Protein AF-A0A9D9BIP0-F1 (afdb_monomer)

Structure (mmCIF, N/CA/C/O backbone):
data_AF-A0A9D9BIP0-F1
#
_entry.id   AF-A0A9D9BIP0-F1
#
loop_
_atom_site.group_PDB
_atom_site.id
_atom_site.type_symbol
_atom_site.label_atom_id
_atom_site.label_alt_id
_atom_site.label_comp_id
_atom_site.label_asym_id
_atom_site.label_entity_id
_atom_site.label_seq_id
_atom_site.pdbx_PDB_ins_code
_atom_site.Cartn_x
_atom_site.Cartn_y
_atom_site.Cartn_z
_atom_site.occupancy
_atom_site.B_iso_or_equiv
_atom_site.auth_seq_id
_atom_site.auth_comp_id
_atom_site.auth_asym_id
_atom_site.auth_atom_id
_atom_site.pdbx_PDB_model_num
ATOM 1 N N . MET A 1 1 ? 38.25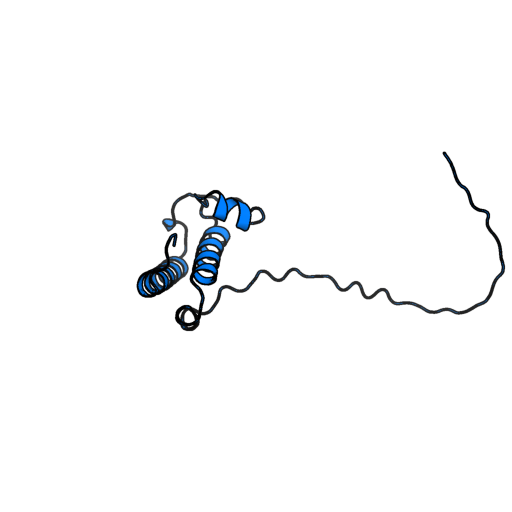7 30.407 21.940 1.00 39.72 1 MET A N 1
ATOM 2 C CA . MET A 1 1 ? 38.048 29.840 23.290 1.00 39.72 1 MET A CA 1
ATOM 3 C C . MET A 1 1 ? 38.533 28.398 23.294 1.00 39.72 1 MET A C 1
ATOM 5 O O . MET A 1 1 ? 37.880 27.534 22.731 1.00 39.72 1 MET A O 1
ATOM 9 N N . LYS A 1 2 ? 39.737 28.171 23.826 1.00 41.09 2 LYS A N 1
ATOM 10 C CA . LYS A 1 2 ? 40.407 26.869 23.930 1.00 41.09 2 LYS A CA 1
ATOM 11 C C . LYS A 1 2 ? 40.454 26.526 25.420 1.00 41.09 2 LYS A C 1
ATOM 13 O O . LYS A 1 2 ? 40.994 27.320 26.183 1.00 41.09 2 LYS A O 1
ATOM 18 N N . ARG A 1 3 ? 39.879 25.401 25.848 1.00 47.38 3 ARG A N 1
ATOM 19 C CA . ARG A 1 3 ? 40.083 24.864 27.204 1.00 47.38 3 ARG A CA 1
ATOM 20 C C . ARG A 1 3 ? 40.767 23.512 27.092 1.00 47.38 3 ARG A C 1
ATOM 22 O O . ARG A 1 3 ? 40.141 22.464 27.062 1.00 47.38 3 ARG A O 1
ATOM 29 N N . THR A 1 4 ? 42.085 23.581 26.988 1.00 54.44 4 THR A N 1
ATOM 30 C CA . THR A 1 4 ? 43.005 22.506 27.345 1.00 54.44 4 THR A CA 1
ATOM 31 C C . THR A 1 4 ? 42.928 22.282 28.853 1.00 54.44 4 THR A C 1
ATOM 33 O O . THR A 1 4 ? 43.338 23.159 29.610 1.00 54.44 4 THR A O 1
ATOM 36 N N . CYS A 1 5 ? 42.448 21.116 29.290 1.00 56.78 5 CYS A N 1
ATOM 37 C CA . CYS A 1 5 ? 42.695 20.628 30.644 1.00 56.78 5 CYS A CA 1
ATOM 38 C C . CYS A 1 5 ? 43.675 19.450 30.569 1.00 56.78 5 CYS A C 1
ATOM 40 O O . CYS A 1 5 ? 43.344 18.344 30.159 1.00 56.78 5 CYS A O 1
ATOM 42 N N . ARG A 1 6 ? 44.925 19.831 30.826 1.00 52.31 6 ARG A N 1
ATOM 43 C CA . ARG A 1 6 ? 46.108 19.121 31.326 1.00 52.31 6 ARG A CA 1
ATOM 44 C C . ARG A 1 6 ? 46.047 17.593 31.521 1.00 52.31 6 ARG A C 1
ATOM 46 O O . ARG A 1 6 ? 45.190 17.050 32.202 1.00 52.31 6 ARG A O 1
ATOM 53 N N . ARG A 1 7 ? 47.089 16.957 30.976 1.00 53.78 7 ARG A N 1
ATOM 54 C CA . ARG A 1 7 ? 47.521 15.565 31.155 1.00 53.78 7 ARG A CA 1
ATOM 55 C C . ARG A 1 7 ? 47.955 15.251 32.597 1.00 53.78 7 ARG A C 1
ATOM 57 O O . ARG A 1 7 ? 48.408 16.147 33.306 1.00 53.78 7 ARG A O 1
ATOM 64 N N . VAL A 1 8 ? 48.027 13.937 32.839 1.00 49.97 8 VAL A N 1
ATOM 65 C CA . VAL A 1 8 ? 48.849 13.176 33.805 1.00 49.97 8 VAL A CA 1
ATOM 66 C C . VAL A 1 8 ? 48.083 12.701 35.038 1.00 49.97 8 VAL A C 1
ATOM 68 O O . VAL A 1 8 ? 47.744 13.509 35.884 1.00 49.97 8 VAL A O 1
ATOM 71 N N . PHE A 1 9 ? 47.879 11.382 35.153 1.00 42.50 9 PHE A N 1
ATOM 72 C CA . PHE A 1 9 ? 48.406 10.575 36.263 1.00 42.50 9 PHE A CA 1
ATOM 73 C C . PHE A 1 9 ? 48.398 9.078 35.889 1.00 42.50 9 PHE A C 1
ATOM 75 O O . PHE A 1 9 ? 47.356 8.488 35.641 1.00 42.50 9 PHE A O 1
ATOM 82 N N . LEU A 1 10 ? 49.624 8.555 35.796 1.00 45.38 10 LEU A N 1
ATOM 83 C CA . LEU A 1 10 ? 50.132 7.219 36.117 1.00 45.38 10 LEU A CA 1
ATOM 84 C C . LEU A 1 10 ? 49.467 5.913 35.636 1.00 45.38 10 LEU A C 1
ATOM 86 O O . LEU A 1 10 ? 48.287 5.635 35.797 1.00 45.38 10 LEU A O 1
ATOM 90 N N . ALA A 1 11 ? 50.375 5.077 35.126 1.00 48.75 11 ALA A N 1
ATOM 91 C CA . ALA A 1 11 ? 50.262 3.680 34.759 1.00 48.75 11 ALA A CA 1
ATOM 92 C C . ALA A 1 11 ? 49.578 2.796 35.815 1.00 48.75 11 ALA A C 1
ATOM 94 O O . ALA A 1 11 ? 49.918 2.830 36.995 1.00 48.75 11 ALA A O 1
ATOM 95 N N . GLY A 1 12 ? 48.698 1.922 35.334 1.00 42.22 12 GLY A N 1
ATOM 96 C CA . GLY A 1 12 ? 48.135 0.800 36.072 1.00 42.22 12 GLY A CA 1
ATOM 97 C C . GLY A 1 12 ? 47.499 -0.161 35.075 1.00 42.22 12 GLY A C 1
ATOM 98 O O . GLY A 1 12 ? 46.502 0.164 34.441 1.00 42.22 12 GLY A O 1
ATOM 99 N N . ILE A 1 13 ? 48.144 -1.304 34.871 1.00 59.00 13 ILE A N 1
ATOM 100 C CA . ILE A 1 13 ? 47.733 -2.380 33.968 1.00 59.00 13 ILE A CA 1
ATOM 101 C C . ILE A 1 13 ? 46.339 -2.885 34.356 1.00 59.00 13 ILE A C 1
ATOM 103 O O . ILE A 1 13 ? 46.154 -3.346 35.475 1.00 59.00 13 ILE A O 1
ATOM 107 N N . LEU A 1 14 ? 45.398 -2.867 33.410 1.00 45.69 14 LEU A N 1
ATOM 108 C CA . LEU A 1 14 ? 44.278 -3.809 33.327 1.00 45.69 14 LEU A CA 1
ATOM 109 C C . LEU A 1 14 ? 43.787 -3.814 31.877 1.00 45.69 14 LEU A C 1
ATOM 111 O O . LEU A 1 14 ? 43.047 -2.940 31.428 1.00 45.69 14 LEU A O 1
ATOM 115 N N . ALA A 1 15 ? 44.275 -4.796 31.121 1.00 55.16 15 ALA A N 1
ATOM 116 C CA . ALA A 1 15 ? 43.761 -5.133 29.807 1.00 55.16 15 ALA A CA 1
ATOM 117 C C . ALA A 1 15 ? 42.324 -5.648 29.962 1.00 55.16 15 ALA A C 1
ATOM 119 O O . ALA A 1 15 ? 42.096 -6.833 30.184 1.00 55.16 15 ALA A O 1
ATOM 120 N N . VAL A 1 16 ? 41.350 -4.747 29.862 1.00 52.47 16 VAL A N 1
ATOM 121 C CA . VAL A 1 16 ? 39.962 -5.108 29.584 1.00 52.47 16 VAL A CA 1
ATOM 122 C C . VAL A 1 16 ? 39.753 -4.813 28.111 1.00 52.47 16 VAL A C 1
ATOM 124 O O . VAL A 1 16 ? 39.494 -3.679 27.712 1.00 52.47 16 VAL A O 1
ATOM 127 N N . SER A 1 17 ? 39.924 -5.838 27.281 1.00 53.06 17 SER A N 1
ATOM 128 C CA . SER A 1 17 ? 39.423 -5.843 25.913 1.00 53.06 17 SER A CA 1
ATOM 129 C C . SER A 1 17 ? 37.897 -5.780 25.975 1.00 53.06 17 SER A C 1
ATOM 131 O O . SER A 1 17 ? 37.197 -6.786 25.904 1.00 53.06 17 SER A O 1
ATOM 133 N N . ALA A 1 18 ? 37.369 -4.567 26.137 1.00 51.97 18 ALA A N 1
ATOM 134 C CA . ALA A 1 18 ? 35.979 -4.264 25.863 1.00 51.97 18 ALA A CA 1
ATOM 135 C C . ALA A 1 18 ? 35.788 -4.443 24.355 1.00 51.97 18 ALA A C 1
ATOM 137 O O . ALA A 1 18 ? 36.000 -3.522 23.566 1.00 51.97 18 ALA A O 1
ATOM 138 N N . GLY A 1 19 ? 35.466 -5.672 23.950 1.00 50.59 19 GLY A N 1
ATOM 139 C CA . GLY A 1 19 ? 34.983 -5.960 22.614 1.00 50.59 19 GLY A CA 1
ATOM 140 C C . GLY A 1 1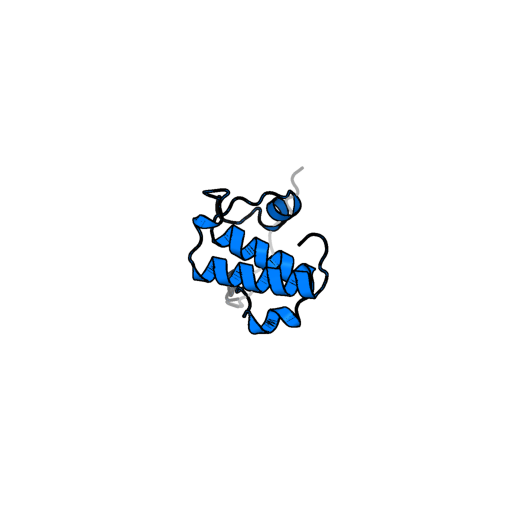9 ? 33.759 -5.090 22.376 1.00 50.59 19 GLY A C 1
ATOM 141 O O . GLY A 1 19 ? 32.687 -5.360 22.914 1.00 50.59 19 GLY A O 1
ATOM 142 N N . LEU A 1 20 ? 33.934 -4.013 21.610 1.00 54.28 20 LEU A N 1
ATOM 143 C CA . LEU A 1 20 ? 32.829 -3.253 21.051 1.00 54.28 20 LEU A CA 1
ATOM 144 C C . LEU A 1 20 ? 32.078 -4.216 20.130 1.00 54.28 20 LEU A C 1
ATOM 146 O O . LEU A 1 20 ? 32.453 -4.418 18.975 1.00 54.28 20 LEU A O 1
ATOM 150 N N . VAL A 1 21 ? 31.031 -4.848 20.651 1.00 57.72 21 VAL A N 1
ATOM 151 C CA . VAL A 1 21 ? 30.064 -5.553 19.821 1.00 57.72 21 VAL A CA 1
ATOM 152 C C . VAL A 1 21 ? 29.322 -4.455 19.072 1.00 57.72 21 VAL A C 1
ATOM 154 O O . VAL A 1 21 ? 28.416 -3.814 19.605 1.00 57.72 21 VAL A O 1
ATOM 157 N N . ALA A 1 22 ? 29.769 -4.161 17.853 1.00 54.97 22 ALA A N 1
ATOM 158 C CA . ALA A 1 22 ? 29.017 -3.343 16.923 1.00 54.97 22 ALA A CA 1
ATOM 159 C C . ALA A 1 22 ? 27.728 -4.110 16.603 1.00 54.97 22 ALA A C 1
ATOM 161 O O . ALA A 1 22 ? 27.684 -4.923 15.683 1.00 54.97 22 ALA A O 1
ATOM 162 N N . ALA A 1 23 ? 26.684 -3.895 17.406 1.00 56.81 23 ALA A N 1
ATOM 163 C CA . ALA A 1 23 ? 25.332 -4.311 17.085 1.00 56.81 23 ALA A CA 1
ATOM 164 C C . ALA A 1 23 ? 24.903 -3.506 15.853 1.00 56.81 23 ALA A C 1
ATOM 166 O O . ALA A 1 23 ? 24.353 -2.406 15.955 1.00 56.81 23 ALA A O 1
ATOM 167 N N . GLY A 1 24 ? 25.246 -4.021 14.672 1.00 52.53 24 GLY A N 1
ATOM 168 C CA . GLY A 1 24 ? 24.759 -3.511 13.406 1.00 52.53 24 GLY A CA 1
ATOM 169 C C . GLY A 1 24 ? 23.240 -3.551 13.451 1.00 52.53 24 GLY A C 1
ATOM 170 O O . GLY A 1 24 ? 22.642 -4.622 13.428 1.00 52.53 24 GLY A O 1
ATOM 171 N N . HIS A 1 25 ? 22.616 -2.382 13.562 1.00 52.44 25 HIS A N 1
ATOM 172 C CA . HIS A 1 25 ? 21.176 -2.248 13.421 1.00 52.44 25 HIS A CA 1
ATOM 173 C C . HIS A 1 25 ? 20.871 -2.431 11.937 1.00 52.44 25 HIS A C 1
ATOM 175 O O . HIS A 1 25 ? 20.803 -1.464 11.176 1.00 52.44 25 HIS A O 1
ATOM 181 N N . THR A 1 26 ? 20.743 -3.680 11.494 1.00 53.47 26 THR A N 1
ATOM 182 C CA . THR A 1 26 ? 20.110 -3.963 10.214 1.00 53.47 26 THR A CA 1
ATOM 183 C C . THR A 1 26 ? 18.656 -3.536 10.366 1.00 53.47 26 THR A C 1
ATOM 185 O O . THR A 1 26 ? 17.852 -4.185 11.031 1.00 53.47 26 THR A O 1
ATOM 188 N N . ALA A 1 27 ? 18.323 -2.369 9.817 1.00 55.78 27 ALA A N 1
ATOM 189 C CA . ALA A 1 27 ? 16.943 -1.931 9.698 1.00 55.78 27 ALA A CA 1
ATOM 190 C C . ALA A 1 27 ? 16.232 -2.916 8.761 1.00 55.78 27 ALA A C 1
ATOM 192 O O . ALA A 1 27 ? 16.254 -2.758 7.541 1.00 55.78 27 ALA A O 1
ATOM 193 N N . ALA A 1 28 ? 15.669 -3.981 9.331 1.00 60.03 28 ALA A N 1
ATOM 194 C CA . ALA A 1 28 ? 14.853 -4.927 8.599 1.00 60.03 28 ALA A CA 1
ATOM 195 C C . ALA A 1 28 ? 13.669 -4.160 8.006 1.00 60.03 28 ALA A C 1
ATOM 197 O O . ALA A 1 28 ? 12.939 -3.465 8.719 1.00 60.03 28 ALA A O 1
ATOM 198 N N . LYS A 1 29 ? 13.498 -4.252 6.686 1.00 61.78 29 LYS A N 1
ATOM 199 C CA . LYS A 1 29 ? 12.319 -3.702 6.021 1.00 61.78 29 LYS A CA 1
ATOM 200 C C . LYS A 1 29 ? 11.089 -4.399 6.621 1.00 61.78 29 LYS A C 1
ATOM 202 O O . LYS A 1 29 ? 11.104 -5.630 6.705 1.00 61.78 29 LYS A O 1
ATOM 207 N N . PRO A 1 30 ? 10.063 -3.663 7.085 1.00 65.44 30 PRO A N 1
ATOM 208 C CA . PRO A 1 30 ? 8.893 -4.291 7.684 1.00 65.44 30 PRO A CA 1
ATOM 209 C C . PRO A 1 30 ? 8.263 -5.246 6.669 1.00 65.44 30 PRO A C 1
ATOM 211 O O . PRO A 1 30 ? 8.021 -4.868 5.523 1.00 65.44 30 PRO A O 1
ATOM 214 N N . ALA A 1 31 ? 8.040 -6.494 7.075 1.00 80.19 31 ALA A N 1
ATOM 215 C CA . ALA A 1 31 ? 7.437 -7.496 6.209 1.00 80.19 31 ALA A CA 1
ATOM 216 C C . ALA A 1 31 ? 6.002 -7.090 5.833 1.00 80.19 31 ALA A C 1
ATOM 218 O O . ALA A 1 31 ? 5.247 -6.605 6.679 1.00 80.19 31 ALA A O 1
ATOM 219 N N . ILE A 1 32 ? 5.626 -7.319 4.571 1.00 86.50 32 ILE A N 1
ATOM 220 C CA . ILE A 1 32 ? 4.242 -7.163 4.113 1.00 86.50 32 ILE A CA 1
ATOM 221 C C . ILE A 1 32 ? 3.379 -8.228 4.825 1.00 86.50 32 ILE A C 1
ATOM 223 O O . ILE A 1 32 ? 3.717 -9.412 4.750 1.00 86.50 32 ILE A O 1
ATOM 227 N N . PRO A 1 33 ? 2.300 -7.852 5.539 1.00 90.38 33 PRO A N 1
ATOM 228 C CA . PRO A 1 33 ? 1.470 -8.802 6.285 1.00 90.38 33 PRO A CA 1
ATOM 229 C C . PRO A 1 33 ? 0.733 -9.829 5.410 1.00 90.38 33 PRO A C 1
ATOM 231 O O . PRO A 1 33 ? 0.436 -9.578 4.249 1.00 90.38 33 PRO A O 1
ATOM 234 N N . ASP A 1 34 ? 0.362 -10.971 5.995 1.00 93.25 34 ASP A N 1
ATOM 235 C CA . ASP A 1 34 ? -0.512 -11.968 5.354 1.00 93.25 34 ASP A CA 1
ATOM 236 C C . ASP A 1 34 ? -1.942 -11.405 5.155 1.00 93.25 34 ASP A C 1
ATOM 238 O O . ASP A 1 34 ? -2.521 -10.896 6.127 1.00 93.25 34 ASP A O 1
ATOM 242 N N . PRO A 1 35 ? -2.552 -11.531 3.954 1.00 92.88 35 PRO A N 1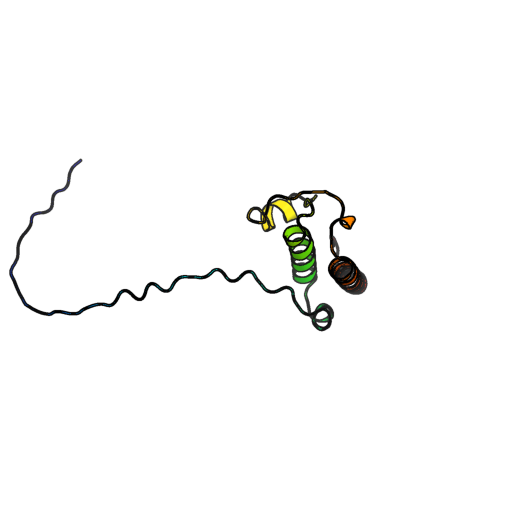
ATOM 243 C CA . PRO A 1 35 ? -3.946 -11.160 3.705 1.00 92.88 35 PRO A CA 1
ATOM 244 C C . PRO A 1 35 ? -4.966 -11.715 4.704 1.00 92.88 35 PRO A C 1
ATOM 246 O O . PRO A 1 35 ? -5.968 -11.052 4.977 1.00 92.88 35 PRO A O 1
ATOM 249 N N . ALA A 1 36 ? -4.720 -12.891 5.290 1.00 94.88 36 ALA A N 1
ATOM 250 C CA . ALA A 1 36 ? -5.589 -13.477 6.311 1.00 94.88 36 ALA A CA 1
ATOM 251 C C . ALA A 1 36 ? -5.738 -12.582 7.557 1.00 94.88 36 ALA A C 1
ATOM 253 O O . ALA A 1 36 ? -6.727 -12.677 8.284 1.00 94.88 36 ALA A O 1
ATOM 254 N N . ARG A 1 37 ? -4.783 -11.675 7.805 1.00 94.56 37 ARG A N 1
ATOM 255 C CA . ARG A 1 37 ? -4.782 -10.785 8.974 1.00 94.56 37 ARG A CA 1
ATOM 256 C C . ARG A 1 37 ? -5.522 -9.471 8.754 1.00 94.56 37 ARG A C 1
ATOM 258 O O . ARG A 1 37 ? -5.775 -8.773 9.734 1.00 94.56 37 ARG A O 1
ATOM 265 N N . PHE A 1 38 ? -5.912 -9.126 7.522 1.00 95.62 38 PHE A N 1
ATOM 266 C CA . PHE A 1 38 ? -6.519 -7.821 7.226 1.00 95.62 38 PHE A CA 1
ATOM 267 C C . PHE A 1 38 ? -7.765 -7.526 8.069 1.00 95.62 38 PHE A C 1
ATOM 269 O O . PHE A 1 38 ? -7.977 -6.381 8.469 1.00 95.62 38 PHE A O 1
ATOM 276 N N . GLY A 1 39 ? -8.566 -8.546 8.394 1.00 93.88 39 GLY A N 1
ATOM 277 C CA . GLY A 1 39 ? -9.757 -8.390 9.234 1.00 93.88 39 GLY A CA 1
ATOM 278 C C . GLY A 1 39 ? -9.460 -7.800 10.618 1.00 93.88 39 GLY A C 1
ATOM 279 O O . GLY A 1 39 ? -10.214 -6.952 11.102 1.00 93.88 39 GLY A O 1
ATOM 280 N N . ALA A 1 40 ? -8.322 -8.168 11.212 1.00 95.75 40 ALA A N 1
ATOM 281 C CA . ALA A 1 40 ? -7.893 -7.707 12.531 1.00 95.75 40 ALA A CA 1
ATOM 282 C C . ALA A 1 40 ? -7.182 -6.341 12.504 1.00 95.75 40 ALA A C 1
ATOM 284 O O . ALA A 1 40 ? -7.025 -5.708 13.545 1.00 95.75 40 ALA A O 1
ATOM 285 N N . MET A 1 41 ? -6.763 -5.859 11.330 1.00 96.56 41 MET A N 1
ATOM 286 C CA . MET A 1 41 ? -5.991 -4.620 11.210 1.00 96.56 41 MET A CA 1
ATOM 287 C C . MET A 1 41 ? -6.872 -3.378 11.350 1.00 96.56 41 MET A C 1
ATOM 289 O O . MET A 1 41 ? -8.021 -3.351 10.905 1.00 96.56 41 MET A O 1
ATOM 293 N N . THR A 1 42 ? -6.335 -2.315 11.940 1.00 96.50 42 THR A N 1
ATOM 294 C CA . THR A 1 42 ?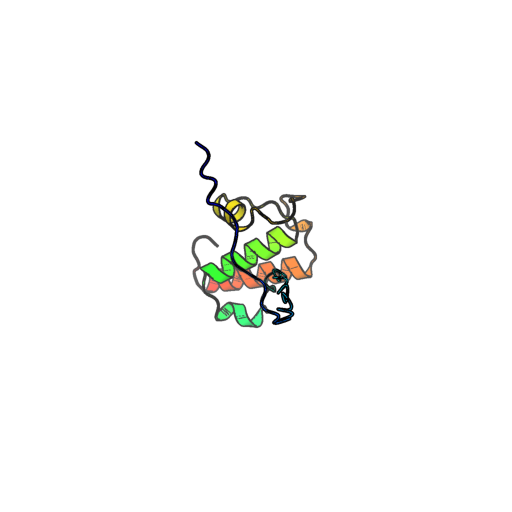 -7.001 -1.007 11.972 1.00 96.50 42 THR A CA 1
ATOM 295 C C . THR A 1 42 ? -6.997 -0.367 10.582 1.00 96.50 42 THR A C 1
ATOM 297 O O . THR A 1 42 ? -6.157 -0.688 9.741 1.00 96.50 42 THR A O 1
ATOM 300 N N . CYS A 1 43 ? -7.894 0.593 10.337 1.00 96.94 43 CYS A N 1
ATOM 301 C CA . CYS A 1 43 ? -7.900 1.351 9.079 1.00 96.94 43 CYS A CA 1
ATOM 302 C C . CYS A 1 43 ? -6.543 2.000 8.781 1.00 96.94 43 CYS A C 1
ATOM 304 O O . CYS A 1 43 ? -6.080 1.993 7.644 1.00 96.94 43 CYS A O 1
ATOM 306 N N . GLN A 1 44 ? -5.868 2.491 9.822 1.00 95.31 44 GLN A N 1
ATOM 307 C CA . GLN A 1 44 ? -4.538 3.074 9.707 1.00 95.31 44 GLN A CA 1
ATOM 308 C C . GLN A 1 44 ? -3.489 2.063 9.239 1.00 95.31 44 GLN A C 1
ATOM 310 O O . GLN A 1 44 ? -2.637 2.387 8.413 1.00 95.31 44 GLN A O 1
ATOM 315 N N . GLN A 1 45 ? -3.542 0.849 9.783 1.00 95.69 45 GLN A N 1
ATOM 316 C CA . GLN A 1 45 ? -2.620 -0.219 9.423 1.00 95.69 45 GLN A CA 1
ATOM 317 C C . GLN A 1 45 ? -2.868 -0.701 7.995 1.00 95.69 45 GLN A C 1
ATOM 319 O O . GLN A 1 45 ? -1.913 -0.844 7.240 1.00 95.69 45 GLN A O 1
ATOM 324 N N . LEU A 1 46 ? -4.133 -0.886 7.603 1.00 96.81 46 LEU A N 1
ATOM 325 C CA . LEU A 1 46 ? -4.479 -1.223 6.223 1.00 96.81 46 LEU A CA 1
ATOM 326 C C . LEU A 1 46 ? -3.942 -0.151 5.261 1.00 96.81 46 LEU A C 1
ATOM 328 O O . LEU A 1 46 ? -3.319 -0.492 4.259 1.00 96.81 46 LEU A O 1
ATOM 332 N N . TRP A 1 47 ? -4.128 1.136 5.587 1.00 96.56 47 TRP A N 1
ATOM 333 C CA . TRP A 1 47 ? -3.683 2.237 4.727 1.00 96.56 47 TRP A CA 1
ATOM 334 C C . TRP A 1 47 ? -2.166 2.198 4.563 1.00 96.56 47 TRP A C 1
ATOM 336 O O . TRP A 1 47 ? -1.649 2.276 3.453 1.00 96.56 47 TRP A O 1
ATOM 346 N N . TYR A 1 48 ? -1.439 2.007 5.667 1.00 95.50 48 TYR A N 1
ATOM 347 C CA . TYR A 1 48 ? 0.017 1.931 5.629 1.00 95.50 48 TYR A CA 1
ATOM 348 C C . TYR A 1 48 ? 0.505 0.767 4.759 1.00 95.50 48 TYR A C 1
ATOM 350 O O . TYR A 1 48 ? 1.421 0.952 3.963 1.00 95.50 48 TYR A O 1
ATOM 358 N N . VAL A 1 49 ? -0.124 -0.407 4.872 1.00 96.38 49 VAL A N 1
ATOM 359 C CA . VAL A 1 49 ? 0.237 -1.584 4.070 1.00 96.38 49 VAL A CA 1
ATOM 360 C C . VAL A 1 49 ? -0.007 -1.344 2.583 1.00 96.38 49 VAL A C 1
ATOM 362 O O . VAL A 1 49 ? 0.853 -1.689 1.779 1.00 96.38 49 VAL A O 1
ATOM 365 N N . GLU A 1 50 ? -1.127 -0.730 2.196 1.00 96.81 50 GLU A N 1
ATOM 366 C CA . GLU A 1 50 ? -1.350 -0.357 0.794 1.00 96.81 50 GLU A CA 1
ATOM 367 C C . GLU A 1 50 ? -0.234 0.556 0.281 1.00 96.81 50 GLU A C 1
ATOM 369 O O . GLU A 1 50 ? 0.387 0.261 -0.741 1.00 96.81 50 GLU A O 1
ATOM 374 N N . GLN A 1 51 ? 0.057 1.640 1.004 1.00 97.12 51 GLN A N 1
ATOM 375 C CA . GLN A 1 51 ? 1.087 2.587 0.585 1.00 97.12 51 GLN A CA 1
ATOM 376 C C . GLN A 1 51 ? 2.477 1.939 0.538 1.00 97.12 51 GLN A C 1
ATOM 378 O O . GLN A 1 51 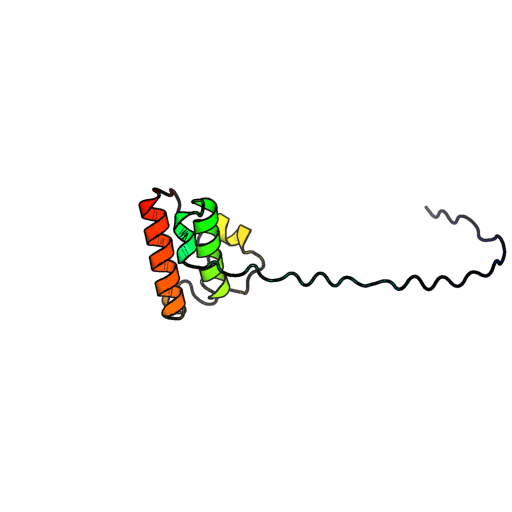? 3.276 2.275 -0.335 1.00 97.12 51 GLN A O 1
ATOM 383 N N . GLN A 1 52 ? 2.753 0.977 1.422 1.00 96.25 52 GLN A N 1
ATOM 384 C CA . GLN A 1 52 ? 3.988 0.205 1.398 1.00 96.25 52 GLN A CA 1
ATOM 385 C C . GLN A 1 52 ? 4.091 -0.658 0.134 1.00 96.25 52 GLN A C 1
ATOM 387 O O . GLN A 1 52 ? 5.120 -0.612 -0.532 1.00 96.25 52 GLN A O 1
ATOM 392 N N . VAL A 1 53 ? 3.035 -1.393 -0.237 1.00 96.88 53 VAL A N 1
ATOM 393 C CA . VAL A 1 53 ? 3.029 -2.213 -1.465 1.00 96.88 53 VAL A CA 1
ATOM 394 C C . VAL A 1 53 ? 3.226 -1.343 -2.708 1.00 96.88 53 VAL A C 1
ATOM 396 O O . VAL A 1 53 ? 4.000 -1.703 -3.593 1.00 96.88 53 VAL A O 1
ATOM 399 N N . LEU A 1 54 ? 2.571 -0.180 -2.764 1.00 97.31 54 LEU A N 1
ATOM 400 C CA . LEU A 1 54 ? 2.739 0.775 -3.861 1.00 97.31 54 LEU A CA 1
ATOM 401 C C . LEU A 1 54 ? 4.173 1.319 -3.927 1.00 97.31 54 LEU A C 1
ATOM 403 O O . LEU A 1 54 ? 4.772 1.343 -5.003 1.00 97.31 54 LEU A O 1
ATOM 407 N N . ALA A 1 55 ? 4.743 1.714 -2.787 1.00 96.88 55 ALA A N 1
ATOM 408 C CA . ALA A 1 55 ? 6.102 2.241 -2.714 1.00 96.88 55 ALA A CA 1
ATOM 409 C C . ALA A 1 55 ? 7.155 1.184 -3.089 1.00 96.88 55 ALA A C 1
ATOM 411 O O . ALA A 1 55 ? 8.083 1.479 -3.840 1.00 96.88 55 ALA A O 1
ATOM 412 N N . ASP A 1 56 ? 6.987 -0.049 -2.609 1.00 95.44 56 ASP A N 1
ATOM 413 C CA . ASP A 1 56 ? 7.878 -1.176 -2.900 1.00 95.44 56 ASP A CA 1
ATOM 414 C C . ASP A 1 56 ? 7.796 -1.591 -4.371 1.00 95.44 56 ASP A C 1
ATOM 416 O O . ASP A 1 56 ? 8.807 -1.928 -4.981 1.00 95.44 56 ASP A O 1
ATOM 420 N N . GLY A 1 57 ? 6.611 -1.480 -4.972 1.00 96.25 57 GLY A N 1
ATOM 421 C CA . GLY A 1 57 ? 6.399 -1.662 -6.403 1.00 96.25 57 GLY A CA 1
ATOM 422 C C . GLY A 1 57 ? 6.759 -0.451 -7.268 1.00 96.25 57 GLY A C 1
ATOM 423 O O . GLY A 1 57 ? 6.471 -0.453 -8.462 1.00 96.25 57 GLY A O 1
ATOM 424 N N . ARG A 1 58 ? 7.380 0.586 -6.686 1.00 97.25 58 ARG A N 1
ATOM 425 C CA . ARG A 1 58 ? 7.829 1.814 -7.364 1.00 97.25 58 ARG A CA 1
ATOM 426 C C . ARG A 1 58 ? 6.701 2.602 -8.049 1.00 97.25 58 ARG A C 1
ATOM 428 O O . ARG A 1 58 ? 6.957 3.339 -9.008 1.00 97.25 58 ARG A O 1
ATOM 435 N N . VAL A 1 59 ? 5.476 2.509 -7.526 1.00 98.12 59 VAL A N 1
ATOM 436 C CA . VAL A 1 59 ? 4.336 3.347 -7.927 1.00 98.12 59 VAL A CA 1
ATOM 437 C C . VAL A 1 59 ? 4.453 4.725 -7.271 1.00 98.12 59 VAL A C 1
ATOM 439 O O . VAL A 1 59 ? 4.751 4.849 -6.082 1.00 98.12 59 VAL A O 1
ATOM 442 N N . CYS A 1 60 ? 4.234 5.791 -8.039 1.00 97.56 60 CYS A N 1
ATOM 443 C CA . CYS A 1 60 ? 4.322 7.156 -7.529 1.00 97.56 60 CYS A CA 1
ATOM 444 C C . CYS A 1 60 ? 3.141 7.487 -6.602 1.00 97.56 60 CYS A C 1
ATOM 446 O O . CYS A 1 60 ? 1.997 7.584 -7.043 1.00 97.56 60 CYS A O 1
ATOM 448 N N . LEU A 1 61 ? 3.432 7.711 -5.317 1.00 96.75 61 LEU A N 1
ATOM 449 C CA . LEU A 1 61 ? 2.429 8.034 -4.298 1.00 96.75 61 LEU A CA 1
ATOM 450 C C . LEU A 1 61 ? 1.843 9.444 -4.506 1.00 96.75 61 LEU A C 1
ATOM 452 O O . LEU A 1 61 ? 2.561 10.451 -4.532 1.00 96.75 61 LEU A O 1
ATOM 456 N N . THR A 1 62 ? 0.517 9.526 -4.613 1.00 93.38 62 THR A N 1
ATOM 457 C CA . THR A 1 62 ? -0.204 10.741 -5.037 1.00 93.38 62 THR A CA 1
ATOM 458 C C . THR A 1 62 ? -0.536 11.705 -3.902 1.00 93.38 62 THR A C 1
ATOM 460 O O . THR A 1 62 ? -0.666 12.907 -4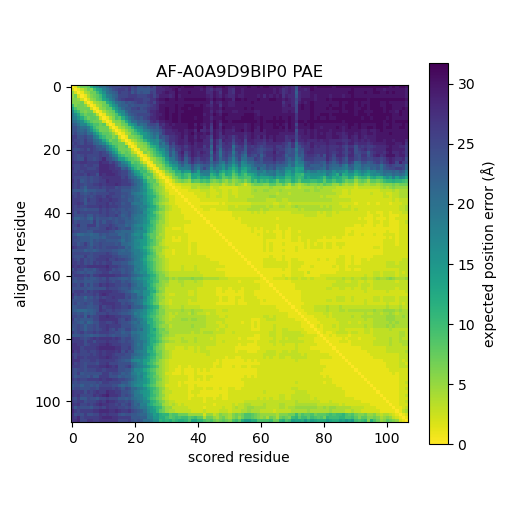.144 1.00 93.38 62 THR A O 1
ATOM 463 N N . THR A 1 63 ? -0.604 11.236 -2.655 1.00 95.19 63 THR A N 1
ATOM 464 C CA . THR A 1 63 ? -0.937 12.083 -1.499 1.00 95.19 63 THR A CA 1
ATOM 465 C C . THR A 1 63 ? 0.313 12.566 -0.762 1.00 95.19 63 THR A C 1
ATOM 4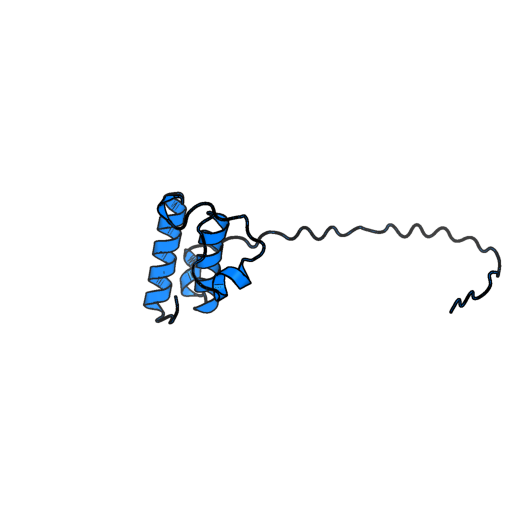67 O O . THR A 1 63 ? 1.292 11.833 -0.618 1.00 95.19 63 THR A O 1
ATOM 470 N N . GLU A 1 64 ? 0.270 13.790 -0.226 1.00 96.19 64 GLU A N 1
ATOM 471 C CA . GLU A 1 64 ? 1.338 14.337 0.633 1.00 96.19 64 GLU A CA 1
ATOM 472 C C . GLU A 1 64 ? 1.621 13.438 1.839 1.00 96.19 64 GLU A C 1
ATOM 474 O O . GLU A 1 64 ? 2.770 13.212 2.219 1.00 96.19 64 GLU A O 1
ATOM 479 N N . ARG A 1 65 ? 0.561 12.874 2.418 1.00 95.00 65 ARG A N 1
ATOM 480 C CA . ARG A 1 65 ? 0.643 11.942 3.539 1.00 95.00 65 ARG A CA 1
ATOM 481 C C . ARG A 1 65 ? 1.485 10.713 3.190 1.00 95.00 65 ARG A C 1
ATOM 483 O O . ARG A 1 65 ? 2.395 10.366 3.942 1.00 95.00 65 ARG A O 1
ATOM 490 N N . ALA A 1 66 ? 1.198 10.079 2.054 1.00 96.12 66 ALA A N 1
ATOM 491 C CA . ALA A 1 66 ? 1.917 8.901 1.587 1.00 96.12 66 ALA A CA 1
ATOM 492 C C . ALA A 1 66 ? 3.367 9.242 1.211 1.00 96.12 66 ALA A C 1
ATOM 494 O O . ALA A 1 66 ? 4.293 8.579 1.677 1.00 96.12 66 ALA A O 1
ATOM 495 N N . ARG A 1 67 ? 3.587 10.347 0.481 1.00 96.38 67 ARG A N 1
ATOM 496 C CA . ARG A 1 67 ? 4.936 10.844 0.158 1.00 96.38 67 ARG A CA 1
ATOM 497 C C . ARG A 1 67 ? 5.789 11.073 1.403 1.00 96.38 67 ARG A C 1
ATOM 499 O O . ARG A 1 67 ? 6.956 10.697 1.423 1.00 96.38 67 ARG A O 1
ATOM 506 N N . ARG A 1 68 ? 5.218 11.658 2.460 1.00 96.12 68 ARG A N 1
ATOM 507 C CA . ARG A 1 68 ? 5.925 11.895 3.730 1.00 96.12 68 ARG A CA 1
ATOM 508 C C . ARG A 1 68 ? 6.231 10.597 4.471 1.00 96.12 68 ARG A C 1
ATOM 510 O O . ARG A 1 68 ? 7.350 10.445 4.964 1.00 96.12 68 ARG A O 1
ATOM 517 N N . ALA A 1 69 ? 5.268 9.676 4.535 1.00 94.88 69 ALA A N 1
ATOM 518 C CA . ALA A 1 69 ? 5.430 8.386 5.207 1.00 94.88 69 ALA A CA 1
ATOM 519 C C . ALA A 1 69 ? 6.502 7.506 4.539 1.00 94.88 69 ALA A C 1
ATOM 521 O O . ALA A 1 69 ? 7.271 6.846 5.234 1.00 94.88 69 ALA A O 1
ATOM 522 N N . PHE A 1 70 ? 6.605 7.564 3.210 1.00 95.56 70 PHE A N 1
ATOM 523 C CA . PHE A 1 70 ? 7.496 6.727 2.402 1.00 95.56 70 PHE A CA 1
ATOM 524 C C . PHE A 1 70 ? 8.599 7.532 1.701 1.00 95.56 70 PHE A C 1
ATOM 526 O O . PHE A 1 70 ? 9.128 7.127 0.672 1.00 95.56 70 PHE A O 1
ATOM 533 N N . LYS A 1 71 ? 9.011 8.665 2.286 1.00 94.69 71 LYS A N 1
ATOM 534 C CA . LYS A 1 71 ? 10.026 9.567 1.705 1.00 94.69 71 LYS A CA 1
ATOM 535 C C . LYS A 1 71 ? 11.388 8.911 1.432 1.00 94.69 71 LYS A C 1
ATOM 537 O O . LYS A 1 71 ? 12.194 9.467 0.697 1.00 94.69 71 LYS A O 1
ATOM 542 N N . ARG A 1 72 ? 11.675 7.790 2.104 1.00 93.00 72 ARG A N 1
ATOM 543 C CA . ARG A 1 72 ? 12.928 7.021 1.997 1.00 93.00 72 ARG A CA 1
ATOM 544 C C . ARG A 1 72 ? 12.802 5.786 1.100 1.00 93.00 72 ARG A C 1
ATOM 546 O O . ARG A 1 72 ? 13.771 5.044 0.985 1.00 93.00 72 ARG A O 1
ATOM 553 N N . SER A 1 73 ? 11.629 5.538 0.522 1.00 93.00 73 SER A N 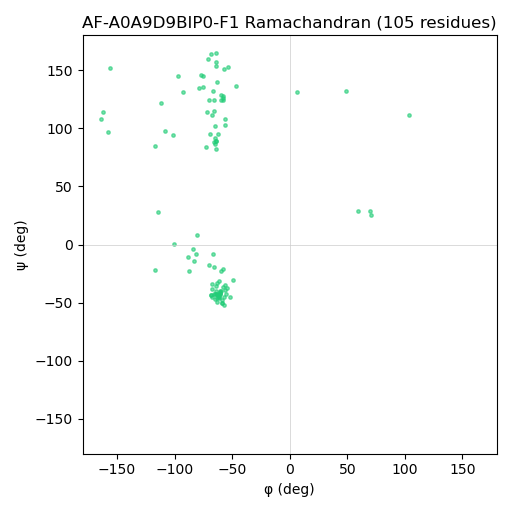1
ATOM 554 C CA . SER A 1 73 ? 11.443 4.446 -0.429 1.00 93.00 73 SER A CA 1
ATOM 555 C C . SER A 1 73 ? 12.193 4.727 -1.727 1.00 93.00 73 SER A C 1
ATOM 557 O O . SER A 1 73 ? 12.603 5.858 -2.004 1.00 93.00 73 SER A O 1
ATOM 559 N N . GLU A 1 74 ? 12.379 3.685 -2.531 1.00 93.81 74 GLU A N 1
ATOM 560 C CA . GLU A 1 74 ? 13.000 3.826 -3.841 1.00 93.81 74 GLU A CA 1
ATOM 561 C C . GLU A 1 74 ? 12.247 4.831 -4.719 1.00 93.81 74 GLU A C 1
ATOM 563 O O . GLU A 1 74 ? 11.032 5.015 -4.610 1.00 93.81 74 GLU A O 1
ATOM 568 N N . ARG A 1 75 ? 12.982 5.476 -5.631 1.00 95.50 75 ARG A N 1
ATOM 569 C CA . ARG A 1 75 ? 12.393 6.421 -6.581 1.00 95.50 75 ARG A CA 1
ATOM 570 C C . ARG A 1 75 ? 11.309 5.718 -7.396 1.00 95.50 75 ARG A C 1
ATOM 572 O O . ARG A 1 75 ? 11.592 4.699 -8.029 1.00 95.50 75 ARG A O 1
ATOM 579 N N . CYS A 1 76 ? 10.103 6.276 -7.422 1.00 97.06 76 CYS A N 1
ATOM 580 C CA . CYS A 1 76 ? 9.027 5.734 -8.244 1.00 97.06 76 CYS A CA 1
ATOM 581 C C . CYS A 1 76 ? 9.353 5.830 -9.745 1.00 97.06 76 CYS A C 1
ATOM 583 O O . CYS A 1 76 ? 10.129 6.693 -10.164 1.00 97.06 76 CYS A O 1
ATOM 585 N N . ILE A 1 77 ? 8.768 4.935 -10.542 1.00 96.75 77 ILE A N 1
ATOM 586 C CA . ILE A 1 77 ? 8.999 4.842 -11.994 1.00 96.75 77 ILE A CA 1
ATOM 587 C C . ILE A 1 77 ? 7.736 5.103 -12.820 1.00 96.75 77 ILE A C 1
ATOM 589 O O . ILE A 1 77 ? 7.840 5.467 -13.985 1.00 96.75 77 ILE A O 1
ATOM 593 N N . SER A 1 78 ? 6.547 4.932 -12.238 1.00 97.00 78 SER A N 1
ATOM 594 C CA . SER A 1 78 ? 5.270 5.169 -12.918 1.00 97.00 78 SER A CA 1
ATOM 595 C C . SER A 1 78 ? 4.166 5.465 -11.905 1.00 97.00 78 SER A C 1
ATOM 597 O O . SER A 1 78 ? 4.221 5.015 -10.764 1.00 97.00 78 SER A O 1
ATOM 599 N N . SER A 1 79 ? 3.156 6.235 -12.305 1.00 95.81 79 SER A N 1
ATOM 600 C CA . SER A 1 79 ? 1.936 6.469 -11.520 1.00 95.81 79 SER A CA 1
ATOM 601 C C . SER A 1 79 ? 0.914 5.334 -11.644 1.00 95.81 79 SER A C 1
ATOM 603 O O . SER A 1 79 ? -0.085 5.334 -10.931 1.00 95.81 79 SER A O 1
ATOM 605 N N . SER A 1 80 ? 1.144 4.378 -12.547 1.00 96.62 80 SER A N 1
ATOM 606 C CA . SER A 1 80 ? 0.217 3.284 -12.821 1.00 96.62 80 SER A CA 1
ATOM 607 C C . SER A 1 80 ? 0.535 2.048 -11.988 1.00 96.62 80 SER A C 1
ATOM 609 O O . SER A 1 80 ? 1.657 1.547 -12.015 1.00 96.62 80 SER A O 1
ATOM 611 N N . GLU A 1 81 ? -0.484 1.480 -11.342 1.00 96.25 81 GLU A N 1
ATOM 612 C CA . GLU A 1 81 ? -0.403 0.167 -10.686 1.00 96.25 81 GLU A CA 1
ATOM 613 C C . GLU A 1 81 ? -0.216 -0.990 -11.683 1.00 96.25 81 GLU A C 1
ATOM 615 O O . GLU A 1 81 ? 0.056 -2.113 -11.271 1.00 96.25 81 GLU A O 1
ATOM 620 N N . ALA A 1 82 ? -0.318 -0.752 -12.997 1.00 96.88 82 ALA A N 1
ATOM 621 C CA . ALA A 1 82 ? -0.081 -1.779 -14.013 1.00 96.88 82 ALA A CA 1
ATOM 622 C C . ALA A 1 82 ? 1.376 -2.275 -14.055 1.00 96.88 82 ALA A C 1
ATOM 624 O O . ALA A 1 82 ? 1.623 -3.360 -14.571 1.00 96.88 82 ALA A O 1
ATOM 625 N N . ILE A 1 83 ? 2.325 -1.511 -13.497 1.00 96.81 83 ILE A N 1
ATOM 626 C CA . ILE A 1 83 ? 3.723 -1.947 -13.346 1.00 96.81 83 ILE A CA 1
ATOM 627 C C . ILE A 1 83 ? 3.883 -3.050 -12.293 1.00 96.81 83 ILE A C 1
ATOM 629 O O . ILE A 1 83 ? 4.919 -3.709 -12.240 1.00 96.81 83 ILE A O 1
ATOM 633 N N . LEU A 1 84 ? 2.884 -3.221 -11.423 1.00 97.12 84 LEU A N 1
ATOM 634 C CA . LEU A 1 84 ? 2.921 -4.202 -10.353 1.00 97.12 84 LEU A CA 1
ATOM 635 C C . LEU A 1 84 ? 2.684 -5.617 -10.903 1.00 97.12 84 LEU A C 1
ATOM 637 O O . LEU A 1 84 ? 1.829 -5.810 -11.778 1.00 97.12 84 LEU A O 1
ATOM 641 N N . PRO A 1 85 ? 3.339 -6.640 -10.328 1.00 96.81 85 PRO A N 1
ATOM 642 C CA . PRO A 1 85 ? 2.988 -8.033 -10.580 1.00 96.81 85 PRO A CA 1
ATOM 643 C C . PRO A 1 85 ? 1.499 -8.307 -10.316 1.00 96.81 85 PRO A C 1
ATOM 645 O O . PRO A 1 85 ? 0.871 -7.664 -9.471 1.00 96.81 85 PRO A O 1
ATOM 648 N N . GLY A 1 86 ? 0.928 -9.302 -11.006 1.00 97.50 86 GLY A N 1
ATOM 649 C CA . GLY A 1 86 ? -0.468 -9.722 -10.801 1.00 97.50 86 GLY A CA 1
ATOM 650 C C . GLY A 1 86 ? -0.795 -10.003 -9.331 1.00 97.50 86 GLY A C 1
ATOM 651 O O . GLY A 1 86 ? -1.761 -9.460 -8.807 1.00 97.50 86 GLY A O 1
ATOM 652 N N . SER A 1 87 ? 0.089 -10.719 -8.632 1.00 95.56 87 SER A N 1
ATOM 653 C CA . SER A 1 87 ? -0.061 -11.032 -7.206 1.00 95.56 87 SER A CA 1
ATOM 654 C C . SER A 1 87 ? -0.142 -9.792 -6.309 1.00 95.56 87 SER A C 1
ATOM 656 O O . SER A 1 87 ? -0.954 -9.756 -5.387 1.00 95.56 87 SER A O 1
ATOM 658 N N . SER A 1 88 ? 0.654 -8.752 -6.577 1.00 96.88 88 SER A N 1
ATOM 659 C CA . SER A 1 88 ? 0.604 -7.488 -5.831 1.00 96.88 88 SER A CA 1
ATOM 660 C C . SER A 1 88 ? -0.701 -6.734 -6.085 1.00 96.88 88 SER A C 1
ATOM 662 O O . SER A 1 88 ? -1.278 -6.175 -5.154 1.00 96.88 88 SER A O 1
ATOM 664 N N . ARG A 1 89 ? -1.204 -6.754 -7.325 1.00 98.00 89 ARG A N 1
ATOM 665 C CA . ARG A 1 89 ? -2.503 -6.151 -7.665 1.00 98.00 89 ARG A CA 1
ATOM 666 C C . ARG A 1 89 ? -3.657 -6.886 -6.981 1.00 98.00 89 ARG A C 1
ATOM 668 O O . ARG A 1 89 ? -4.521 -6.240 -6.391 1.00 98.00 89 ARG A O 1
ATOM 675 N N . ASP A 1 90 ? -3.626 -8.216 -6.964 1.00 97.69 90 ASP A N 1
ATOM 676 C CA . ASP A 1 90 ? -4.619 -9.040 -6.263 1.00 97.69 90 ASP A CA 1
ATOM 677 C C . ASP A 1 90 ? -4.579 -8.818 -4.746 1.00 97.69 90 ASP A C 1
ATOM 679 O O . ASP A 1 90 ? -5.620 -8.725 -4.087 1.00 97.69 90 ASP A O 1
ATOM 683 N N . TYR A 1 91 ? -3.376 -8.691 -4.183 1.00 97.44 91 TYR A N 1
ATOM 684 C CA . TYR A 1 91 ? -3.168 -8.354 -2.779 1.00 97.44 91 TYR A CA 1
ATOM 685 C C . TYR A 1 91 ? -3.808 -7.000 -2.434 1.00 97.44 91 TYR A C 1
ATOM 687 O O . TYR A 1 91 ? -4.602 -6.915 -1.493 1.00 97.44 91 TYR A O 1
ATOM 695 N N . LEU A 1 92 ? -3.533 -5.958 -3.230 1.00 97.69 92 LEU A N 1
ATOM 696 C CA . LEU A 1 92 ? -4.127 -4.628 -3.061 1.00 97.69 92 LEU A CA 1
ATOM 697 C C . LEU A 1 92 ? -5.654 -4.657 -3.192 1.00 97.69 92 LEU A C 1
ATOM 699 O O . LEU A 1 92 ? -6.351 -4.022 -2.400 1.00 97.69 92 LEU A O 1
ATOM 703 N N . ALA A 1 93 ? -6.195 -5.427 -4.138 1.00 97.88 93 ALA A N 1
ATOM 704 C CA . ALA A 1 93 ? -7.638 -5.575 -4.310 1.00 97.88 93 ALA A CA 1
ATOM 705 C C . ALA A 1 93 ? -8.309 -6.184 -3.066 1.00 97.88 93 ALA A C 1
ATOM 707 O O . ALA A 1 93 ? -9.328 -5.672 -2.592 1.00 97.88 93 ALA A O 1
ATOM 708 N N . ARG A 1 94 ? -7.720 -7.242 -2.490 1.00 97.62 94 ARG A N 1
ATOM 709 C CA . ARG A 1 94 ? -8.207 -7.863 -1.243 1.00 97.62 94 ARG A CA 1
ATOM 710 C C . ARG A 1 94 ? -8.143 -6.893 -0.068 1.00 97.62 94 ARG A C 1
ATOM 712 O O . ARG A 1 94 ? -9.101 -6.792 0.697 1.00 97.62 94 ARG A O 1
ATOM 719 N N . LEU A 1 95 ? -7.045 -6.155 0.041 1.00 97.44 95 LEU A N 1
ATOM 720 C CA . LEU A 1 95 ? -6.828 -5.185 1.104 1.00 97.44 95 LEU A CA 1
ATOM 721 C C . LEU A 1 95 ? -7.862 -4.049 1.041 1.00 97.44 95 LEU A C 1
ATOM 723 O O . LEU A 1 95 ? -8.547 -3.778 2.028 1.00 97.44 95 LEU A O 1
ATOM 727 N N . ARG A 1 96 ? -8.061 -3.455 -0.142 1.00 97.00 96 ARG A N 1
ATOM 728 C CA . ARG A 1 96 ? -9.072 -2.410 -0.387 1.00 97.00 96 ARG A CA 1
ATOM 729 C C . ARG A 1 96 ? -10.487 -2.903 -0.114 1.00 97.00 96 ARG A C 1
ATOM 731 O O . ARG A 1 96 ? -11.290 -2.174 0.465 1.00 97.00 96 ARG A O 1
ATOM 738 N N . LYS A 1 97 ? -10.807 -4.144 -0.498 1.00 96.81 97 LYS A N 1
ATOM 739 C CA . LYS A 1 97 ? -12.101 -4.764 -0.181 1.00 96.81 97 LYS A CA 1
ATOM 740 C C . LYS A 1 97 ? -12.319 -4.824 1.332 1.00 96.81 97 LYS A C 1
ATOM 742 O O . LYS A 1 97 ? -13.378 -4.404 1.794 1.00 96.81 97 LYS A O 1
ATOM 747 N N . GLN A 1 98 ? -11.324 -5.282 2.093 1.00 97.06 98 GLN A N 1
ATOM 748 C CA . GLN A 1 98 ? -11.417 -5.327 3.553 1.00 97.06 98 GLN A CA 1
ATOM 749 C C . GLN A 1 98 ? -11.589 -3.926 4.152 1.00 97.06 98 GLN A C 1
ATOM 751 O O . GLN A 1 98 ? -12.437 -3.728 5.019 1.00 97.06 98 GLN A O 1
ATOM 756 N N . ALA A 1 99 ? -10.823 -2.942 3.681 1.00 97.00 99 ALA A N 1
ATOM 757 C CA . ALA A 1 99 ? -10.929 -1.569 4.165 1.00 97.00 99 ALA A CA 1
ATOM 758 C C . ALA A 1 99 ? -12.328 -0.973 3.935 1.00 97.00 99 ALA A C 1
ATOM 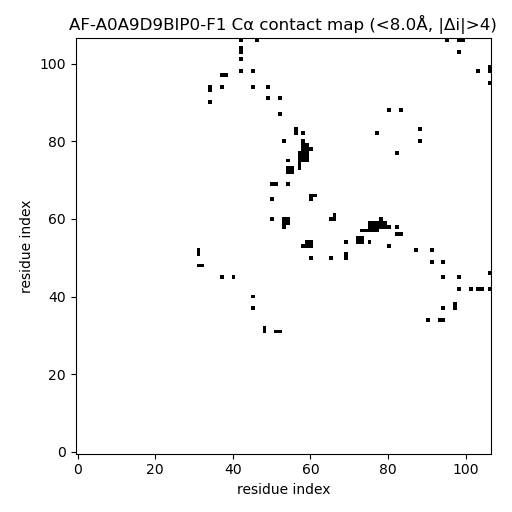760 O O . ALA A 1 99 ? -12.897 -0.367 4.844 1.00 97.00 99 ALA A O 1
ATOM 761 N N . ARG A 1 100 ? -12.919 -1.215 2.755 1.00 96.44 100 ARG A N 1
ATOM 762 C CA . ARG A 1 100 ? -14.297 -0.806 2.436 1.00 96.44 100 ARG A CA 1
ATOM 763 C C . ARG A 1 100 ? -15.319 -1.483 3.343 1.00 96.44 100 ARG A C 1
ATOM 765 O O . ARG A 1 100 ? -16.199 -0.809 3.862 1.00 96.44 100 ARG A O 1
ATOM 772 N N . GLN A 1 101 ? -15.177 -2.787 3.585 1.00 95.94 101 GLN A N 1
ATOM 773 C CA . GLN A 1 101 ? -16.058 -3.527 4.499 1.00 95.94 101 GLN A CA 1
ATOM 774 C C . GLN A 1 101 ? -15.999 -2.997 5.937 1.00 95.94 101 GLN A C 1
ATOM 776 O O . GLN A 1 101 ? -17.000 -3.042 6.643 1.00 95.94 101 GLN A O 1
ATOM 781 N N . LYS A 1 102 ? -14.848 -2.468 6.366 1.00 95.69 102 LYS A N 1
ATOM 782 C CA . LYS A 1 102 ? -14.672 -1.852 7.690 1.00 95.69 102 LYS A CA 1
ATOM 783 C C . LYS A 1 102 ? -15.100 -0.381 7.755 1.00 95.69 102 LYS A C 1
ATOM 785 O O . LYS A 1 102 ? -15.029 0.202 8.831 1.00 95.69 102 LYS A O 1
ATOM 790 N N . GLY A 1 103 ? -15.503 0.229 6.638 1.00 96.25 103 GLY A N 1
ATOM 791 C CA . GLY A 1 103 ? -15.878 1.645 6.591 1.00 96.25 103 GLY A CA 1
ATOM 792 C C . GLY A 1 103 ? -14.699 2.608 6.768 1.00 96.25 103 GLY A C 1
ATOM 793 O O . GLY A 1 103 ? -14.874 3.704 7.294 1.00 96.25 103 GLY A O 1
ATOM 794 N N . CYS A 1 104 ? -13.487 2.215 6.365 1.00 94.88 104 CYS A N 1
ATOM 795 C CA . CYS A 1 104 ? -12.306 3.065 6.503 1.00 94.88 104 CYS A CA 1
ATOM 796 C C . CYS A 1 104 ? -12.383 4.300 5.587 1.00 94.88 104 CYS A C 1
ATOM 798 O O . CYS A 1 104 ? -12.272 4.185 4.369 1.00 94.88 104 CYS A O 1
ATOM 800 N N . SER A 1 105 ? -12.533 5.490 6.174 1.00 86.81 105 SER A N 1
ATOM 801 C CA . SER A 1 105 ? -12.491 6.770 5.457 1.00 86.81 105 SER A CA 1
ATOM 802 C C . SER A 1 105 ? -11.059 7.155 5.082 1.00 86.81 105 SER A C 1
ATOM 804 O O . SER A 1 105 ? -10.168 7.100 5.933 1.00 86.81 105 SER A O 1
ATOM 806 N N . GLY A 1 106 ? -10.835 7.610 3.848 1.00 74.81 106 GLY A N 1
ATOM 807 C CA . GLY A 1 106 ? -9.491 7.999 3.398 1.00 74.81 106 GLY A CA 1
ATOM 808 C C . GLY A 1 106 ? -8.547 6.808 3.216 1.00 74.81 106 GLY A C 1
ATOM 809 O O . GLY A 1 106 ? -7.329 6.961 3.349 1.00 74.81 106 GLY A O 1
ATOM 810 N N . PHE A 1 107 ? -9.149 5.645 2.962 1.00 65.69 107 PHE A N 1
ATOM 811 C CA . PHE A 1 107 ? -8.541 4.555 2.225 1.00 65.69 107 PHE A CA 1
ATOM 812 C C . PHE A 1 107 ? -8.537 4.900 0.736 1.00 65.69 107 PHE A C 1
ATOM 814 O O . PHE A 1 107 ? -9.648 5.121 0.200 1.00 65.69 107 PHE A O 1
#

Sequence (107 aa):
MKRTCRRVFLAGILAVSAGLVAAGHTAAKPAIPDPARFGAMTCQQLWYVEQQVLADGRVCLTTERARRAFKRSERCISSSEAILPGSSRDYLARLRKQARQKGCSGF

pLDDT: mean 82.97, std 19.88, range [39.72, 98.12]

Secondary structure (DSSP, 8-state):
---------------------------PPPPPPPGGGGGGS-HHHHHHHHHHHHHHTTB---SHHHHHHTTTSPPP-BS-GGGS-HHHHHHHHHHHHHHHHTT-TT-

Solvent-accessible surface area (backbone atoms only — not comparable to full-atom values): 7119 Å² total; per-residue (Å²): 141,84,85,85,81,81,88,89,83,82,91,77,94,73,93,71,85,76,75,77,75,78,77,74,80,75,80,72,75,81,78,83,77,64,78,89,50,55,84,79,48,50,62,69,54,52,45,50,49,52,52,47,54,38,36,76,55,22,27,47,66,87,47,70,69,52,41,64,75,49,67,85,50,66,80,52,80,40,76,51,72,80,77,40,56,69,68,58,51,53,50,47,51,54,50,52,50,52,37,57,76,71,64,42,79,92,108

Foldseek 3Di:
DDDDDDDDDDDDDDPDPPPPPPPPPPVPDDDQDDLVCLLVDDLVRLVLSLLVLCLQLLADDDDPVSCVVCVVGDHHDYNDPVSPDPVSVVSNVSSVVSSVVVVRDPD

Radius of gyration: 24.41 Å; Cα contacts (8 Å, |Δi|>4): 70; chains: 1; bounding box: 66×43×50 Å

Mean predicted aligned error: 12.06 Å